Protein AF-A0A6G1AZP6-F1 (afdb_monomer)

Organism: Crocuta crocuta (NCBI:txid9678)

Structure (mmCIF, N/CA/C/O backbone):
data_AF-A0A6G1AZP6-F1
#
_entry.id   AF-A0A6G1AZP6-F1
#
loop_
_atom_site.group_PDB
_atom_site.id
_atom_site.type_symbol
_atom_site.label_atom_id
_atom_site.label_alt_id
_atom_site.label_comp_id
_atom_site.label_asym_id
_atom_site.label_entity_id
_atom_site.label_seq_id
_atom_site.pdbx_PDB_ins_code
_atom_site.Cartn_x
_atom_site.Cartn_y
_atom_site.Cartn_z
_atom_site.occupancy
_atom_site.B_iso_or_equiv
_atom_site.auth_seq_id
_atom_site.auth_comp_id
_atom_site.auth_asym_id
_atom_site.auth_atom_id
_atom_site.pdbx_PDB_model_num
ATOM 1 N N . MET A 1 1 ? 4.164 -22.823 -54.799 1.00 43.78 1 MET A N 1
ATOM 2 C CA . MET A 1 1 ? 5.126 -23.913 -54.539 1.00 43.78 1 MET A CA 1
ATOM 3 C C . MET A 1 1 ? 5.916 -23.558 -53.292 1.00 43.78 1 MET A C 1
ATOM 5 O O . MET A 1 1 ? 6.803 -22.715 -53.350 1.00 43.78 1 MET A O 1
ATOM 9 N N . GLU A 1 2 ? 5.513 -24.132 -52.157 1.00 51.16 2 GLU A N 1
ATOM 10 C CA . GLU A 1 2 ? 6.287 -24.110 -50.915 1.00 51.16 2 GLU A CA 1
ATOM 11 C C . GLU A 1 2 ? 7.700 -24.637 -51.168 1.00 51.16 2 GLU A C 1
ATOM 13 O O . GLU A 1 2 ? 7.869 -25.693 -51.776 1.00 51.16 2 GLU A O 1
ATOM 18 N N . LYS A 1 3 ? 8.709 -23.959 -50.623 1.00 50.75 3 LYS A N 1
ATOM 19 C CA . LYS A 1 3 ? 9.970 -24.615 -50.277 1.00 50.75 3 LYS A CA 1
ATOM 20 C C . LYS A 1 3 ? 10.315 -24.275 -48.833 1.00 50.75 3 LYS A C 1
ATOM 22 O O . LYS A 1 3 ? 11.085 -23.363 -48.549 1.00 50.75 3 LYS A O 1
ATOM 27 N N . ARG A 1 4 ? 9.686 -25.028 -47.925 1.00 48.22 4 ARG A N 1
ATOM 28 C CA . ARG A 1 4 ? 10.116 -25.203 -46.533 1.00 48.22 4 ARG A CA 1
ATOM 29 C C . ARG A 1 4 ? 11.573 -25.670 -46.529 1.00 48.22 4 ARG A C 1
ATOM 31 O O . ARG A 1 4 ? 11.892 -26.683 -47.147 1.00 48.22 4 ARG A O 1
ATOM 38 N N . LYS A 1 5 ? 12.448 -24.947 -45.829 1.00 49.47 5 LYS A N 1
ATOM 39 C CA . LYS A 1 5 ? 13.805 -25.404 -45.496 1.00 49.47 5 LYS A CA 1
ATOM 40 C C . LYS A 1 5 ? 13.809 -25.860 -44.028 1.00 49.47 5 LYS A C 1
ATOM 42 O O . LYS A 1 5 ? 13.215 -25.165 -43.203 1.00 49.47 5 LYS A O 1
ATOM 47 N N . PRO A 1 6 ? 14.381 -27.035 -43.716 1.00 44.38 6 PRO A N 1
ATOM 48 C CA . PRO A 1 6 ? 14.106 -27.742 -42.471 1.00 44.38 6 PRO A CA 1
ATOM 49 C C . PRO A 1 6 ? 14.843 -27.150 -41.268 1.00 44.38 6 PRO A C 1
ATOM 51 O O . PRO A 1 6 ? 15.913 -26.555 -41.389 1.00 44.38 6 PRO A O 1
ATOM 54 N N . ALA A 1 7 ? 14.227 -27.356 -40.104 1.00 45.62 7 ALA A N 1
ATOM 55 C CA . ALA A 1 7 ? 14.740 -27.025 -38.787 1.00 45.62 7 ALA A CA 1
ATOM 56 C C . ALA A 1 7 ? 16.112 -27.674 -38.546 1.00 45.62 7 ALA A C 1
ATOM 58 O O . ALA A 1 7 ? 16.268 -28.888 -38.667 1.00 45.62 7 ALA A O 1
ATOM 59 N N . GLY A 1 8 ? 17.098 -26.848 -38.192 1.00 45.00 8 GLY A N 1
ATOM 60 C CA . GLY A 1 8 ? 18.396 -27.306 -37.716 1.00 45.00 8 GLY A CA 1
ATOM 61 C C . GLY A 1 8 ? 18.239 -28.018 -36.377 1.00 45.00 8 GLY A C 1
ATOM 62 O O . GLY A 1 8 ? 17.844 -27.412 -35.382 1.00 45.00 8 GLY A O 1
ATOM 63 N N . LEU A 1 9 ? 18.528 -29.315 -36.383 1.00 49.44 9 LEU A N 1
ATOM 64 C CA . LEU A 1 9 ? 18.656 -30.164 -35.207 1.00 49.44 9 LEU A CA 1
ATOM 65 C C . LEU A 1 9 ? 19.809 -29.641 -34.339 1.00 49.44 9 LEU A C 1
ATOM 67 O O . LEU A 1 9 ? 20.946 -29.544 -34.796 1.00 49.44 9 LEU A O 1
ATOM 71 N N . LEU A 1 10 ? 19.512 -29.293 -33.089 1.00 52.16 10 LEU A N 1
ATOM 72 C CA . LEU A 1 10 ? 20.525 -29.027 -32.071 1.00 52.16 10 LEU A CA 1
ATOM 73 C C . LEU A 1 10 ? 21.212 -30.357 -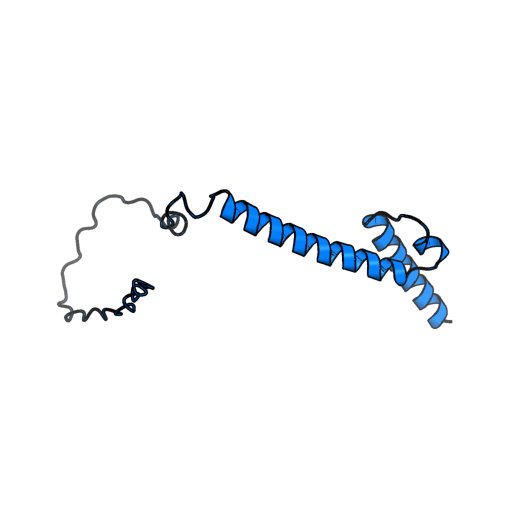31.716 1.00 52.16 10 LEU A C 1
ATOM 75 O O . LEU A 1 10 ? 20.502 -31.309 -31.382 1.00 52.16 10 LEU A O 1
ATOM 79 N N . PRO A 1 11 ? 22.553 -30.458 -31.736 1.00 47.16 11 PRO A N 1
ATOM 80 C CA . PRO A 1 11 ? 23.217 -31.633 -31.204 1.00 47.16 11 PRO A CA 1
ATOM 81 C C . PRO A 1 11 ? 23.065 -31.637 -29.681 1.00 47.16 11 PRO A C 1
ATOM 83 O O . PRO A 1 11 ? 23.456 -30.694 -28.988 1.00 47.16 11 PRO A O 1
ATOM 86 N N . LEU A 1 12 ? 22.460 -32.709 -29.175 1.00 46.56 12 LEU A N 1
ATOM 87 C CA . LEU A 1 12 ? 22.414 -33.044 -27.760 1.00 46.56 12 LEU A CA 1
ATOM 88 C C . LEU A 1 12 ? 23.842 -33.086 -27.204 1.00 46.56 12 LEU A C 1
ATOM 90 O O . LEU A 1 12 ? 24.733 -33.696 -27.790 1.00 46.56 12 LEU A O 1
ATOM 94 N N . ARG A 1 13 ? 24.033 -32.427 -26.057 1.00 48.16 13 ARG A N 1
ATOM 95 C CA . ARG A 1 13 ? 25.236 -32.508 -25.226 1.00 48.16 13 ARG A CA 1
ATOM 96 C C . ARG A 1 13 ? 25.607 -33.972 -24.973 1.00 48.16 13 ARG A C 1
ATOM 98 O O . ARG A 1 13 ? 24.927 -34.646 -24.203 1.00 48.16 13 ARG A O 1
ATOM 105 N N . SER A 1 14 ? 26.710 -34.422 -25.550 1.00 46.34 14 SER A N 1
ATOM 106 C CA . SER A 1 14 ? 27.439 -35.595 -25.084 1.00 46.34 14 SER A CA 1
ATOM 107 C C . SER A 1 14 ? 28.219 -35.217 -23.820 1.00 46.34 14 SER A C 1
ATOM 109 O O . SER A 1 14 ? 29.031 -34.292 -23.813 1.00 46.34 14 SER A O 1
ATOM 111 N N . CYS A 1 15 ? 27.899 -35.883 -22.714 1.00 39.56 15 CYS A N 1
ATOM 112 C CA . CYS A 1 15 ? 28.652 -35.814 -21.470 1.00 39.56 15 CYS A CA 1
ATOM 113 C C . CYS A 1 15 ? 29.867 -36.738 -21.600 1.00 39.56 15 CYS A C 1
ATOM 115 O O . CYS A 1 15 ? 29.727 -37.947 -21.432 1.00 39.56 15 CYS A O 1
ATOM 117 N N . ASP A 1 16 ? 31.042 -36.188 -21.897 1.00 42.97 16 ASP A N 1
ATOM 118 C CA . ASP A 1 16 ? 32.286 -36.958 -21.865 1.00 42.97 16 ASP A CA 1
ATOM 119 C C . ASP A 1 16 ? 32.679 -37.225 -20.403 1.00 42.97 16 ASP A C 1
ATOM 121 O O . ASP A 1 16 ? 33.224 -36.360 -19.709 1.00 42.97 16 ASP A O 1
ATOM 125 N N . LEU A 1 17 ? 32.366 -38.428 -19.915 1.00 39.97 17 LEU A N 1
ATOM 126 C CA . LEU A 1 17 ? 32.951 -38.981 -18.696 1.00 39.97 17 LEU A CA 1
ATOM 127 C C . LEU A 1 17 ? 34.452 -39.17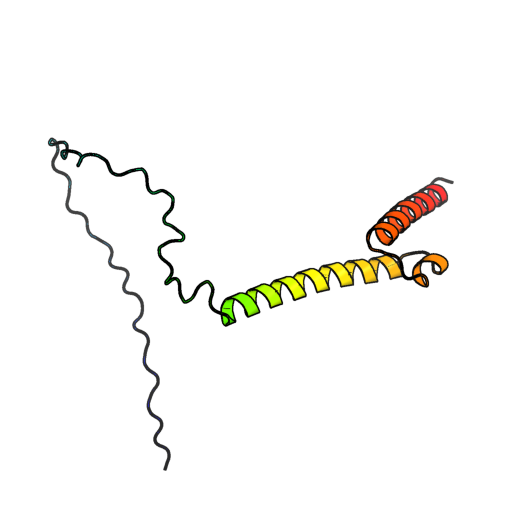9 -18.953 1.00 39.97 17 LEU A C 1
ATOM 129 O O . LEU A 1 17 ? 34.858 -40.128 -19.625 1.00 39.97 17 LEU A O 1
ATOM 133 N N . ARG A 1 18 ? 35.286 -38.274 -18.429 1.00 39.25 18 ARG A N 1
ATOM 134 C CA . ARG A 1 18 ? 36.732 -38.506 -18.339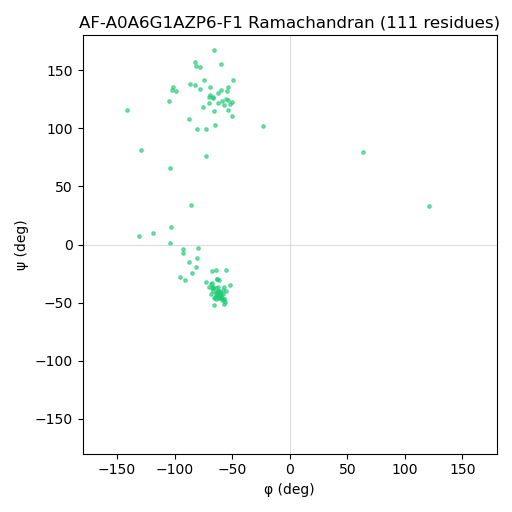 1.00 39.25 18 ARG A CA 1
ATOM 135 C C . ARG A 1 18 ? 36.972 -39.784 -17.547 1.00 39.25 18 ARG A C 1
ATOM 137 O O . ARG A 1 18 ? 36.577 -39.886 -16.391 1.00 39.25 18 ARG A O 1
ATOM 144 N N . THR A 1 19 ? 37.618 -40.741 -18.196 1.00 40.25 19 THR A N 1
ATOM 145 C CA . THR A 1 19 ? 38.233 -41.891 -17.540 1.00 40.25 19 THR A CA 1
ATOM 146 C C . THR A 1 19 ? 39.644 -41.452 -17.145 1.00 40.25 19 THR A C 1
ATOM 148 O O . THR A 1 19 ? 40.476 -41.226 -18.020 1.00 40.25 19 THR A O 1
ATOM 151 N N . GLU A 1 20 ? 39.884 -41.244 -15.851 1.00 40.88 20 GLU A N 1
ATOM 152 C CA . GLU A 1 20 ? 41.217 -40.965 -15.294 1.00 40.88 20 GLU A CA 1
ATOM 153 C C . GLU A 1 20 ? 42.016 -42.284 -15.188 1.00 40.88 20 GLU A C 1
ATOM 155 O O . GLU A 1 20 ? 41.457 -43.281 -14.719 1.00 40.88 20 GLU A O 1
ATOM 160 N N . PRO A 1 21 ? 43.291 -42.345 -15.619 1.00 47.47 21 PRO A N 1
ATOM 161 C CA . PRO A 1 21 ? 44.147 -43.508 -15.395 1.00 47.47 21 PRO A CA 1
ATOM 162 C C . PRO A 1 21 ? 44.750 -43.495 -13.973 1.00 47.47 21 PRO A C 1
ATOM 164 O O . PRO A 1 21 ? 44.900 -42.425 -13.385 1.00 47.47 21 PRO A O 1
ATOM 167 N N . PRO A 1 22 ? 45.099 -44.667 -13.411 1.00 44.50 22 PRO A N 1
ATOM 168 C CA . PRO A 1 22 ? 45.410 -44.820 -11.992 1.00 44.50 22 PRO A CA 1
ATOM 169 C C . PRO A 1 22 ? 46.786 -44.255 -11.607 1.00 44.50 22 PRO A C 1
ATOM 171 O O . PRO A 1 22 ? 47.771 -44.398 -12.334 1.00 44.50 22 PRO A O 1
ATOM 174 N N . ASP A 1 23 ? 46.817 -43.647 -10.422 1.00 43.69 23 ASP A N 1
ATOM 175 C CA . ASP A 1 23 ? 47.934 -42.942 -9.796 1.00 43.69 23 ASP A CA 1
ATOM 176 C C . ASP A 1 23 ? 49.185 -43.815 -9.559 1.00 43.69 23 ASP A C 1
ATOM 178 O O . ASP A 1 23 ? 49.112 -44.894 -8.969 1.00 43.69 23 ASP A O 1
ATOM 182 N N . LEU A 1 24 ? 50.365 -43.299 -9.934 1.00 55.72 24 LEU A N 1
ATOM 183 C CA . LEU A 1 24 ? 51.668 -43.760 -9.432 1.00 55.72 24 LEU A CA 1
ATOM 184 C C . LEU A 1 24 ? 52.182 -42.782 -8.357 1.00 55.72 24 LEU A C 1
ATOM 186 O O . LEU A 1 24 ? 52.118 -41.568 -8.565 1.00 55.72 24 LEU A O 1
ATOM 190 N N . PRO A 1 25 ? 52.720 -43.264 -7.218 1.00 45.59 25 PRO A N 1
ATOM 191 C CA . PRO A 1 25 ? 53.095 -42.404 -6.105 1.00 45.59 25 PRO A CA 1
ATOM 192 C C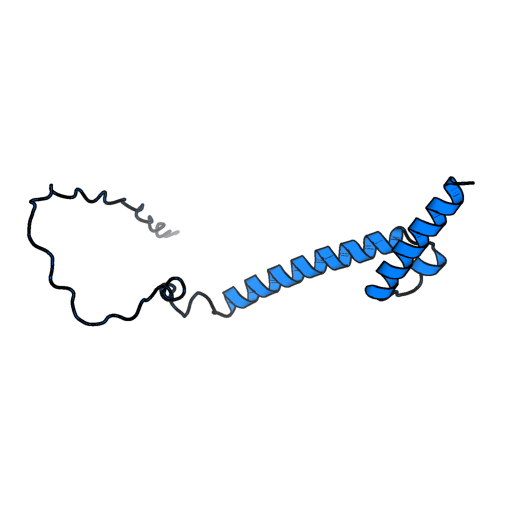 . PRO A 1 25 ? 54.522 -41.860 -6.264 1.00 45.59 25 PRO A C 1
ATOM 194 O O . PRO A 1 25 ? 55.450 -42.608 -6.567 1.00 45.59 25 PRO A O 1
ATOM 197 N N . GLY A 1 26 ? 54.722 -40.576 -5.947 1.00 55.97 26 GLY A N 1
ATOM 198 C CA . GLY A 1 26 ? 56.025 -40.113 -5.449 1.00 55.97 26 GLY A CA 1
ATOM 199 C C . GLY A 1 26 ? 56.772 -39.029 -6.227 1.00 55.97 26 GLY A C 1
ATOM 200 O O . GLY A 1 26 ? 58.000 -39.021 -6.201 1.00 55.97 26 GLY A O 1
ATOM 201 N N . THR A 1 27 ? 56.109 -38.065 -6.872 1.00 53.00 27 THR A N 1
ATOM 202 C CA . THR A 1 27 ? 56.811 -36.835 -7.296 1.00 53.00 27 THR A CA 1
ATOM 203 C C . THR A 1 27 ? 55.914 -35.610 -7.116 1.00 53.00 27 THR A C 1
ATOM 205 O O . THR A 1 27 ? 54.871 -35.536 -7.763 1.00 53.00 27 THR A O 1
ATOM 208 N N . PRO A 1 28 ? 56.255 -34.642 -6.242 1.00 52.50 28 PRO A N 1
ATOM 209 C CA . PRO A 1 28 ? 55.470 -33.419 -6.133 1.00 52.50 28 PRO A CA 1
ATOM 210 C C . PRO A 1 28 ? 55.672 -32.580 -7.405 1.00 52.50 28 PRO A C 1
ATOM 212 O O . PRO A 1 28 ? 56.821 -32.300 -7.770 1.00 52.50 28 PRO A O 1
ATOM 215 N N . PRO A 1 29 ? 54.601 -32.154 -8.101 1.00 46.31 29 PRO A N 1
ATOM 216 C CA . PRO A 1 29 ? 54.749 -31.252 -9.228 1.00 46.31 29 PRO A CA 1
ATOM 217 C C . PRO A 1 29 ? 55.246 -29.904 -8.702 1.00 46.31 29 PRO A C 1
ATOM 219 O O . PRO A 1 29 ? 54.679 -29.324 -7.774 1.00 46.31 29 PRO A O 1
ATOM 222 N N . ARG A 1 30 ? 56.342 -29.413 -9.286 1.00 49.53 30 ARG A N 1
ATOM 223 C CA . ARG A 1 30 ? 56.860 -28.066 -9.033 1.00 49.53 30 ARG A CA 1
ATOM 224 C C . ARG A 1 30 ? 55.739 -27.057 -9.283 1.00 49.53 30 ARG A C 1
ATOM 226 O O . ARG A 1 30 ? 55.275 -26.926 -10.413 1.00 49.53 30 ARG A O 1
ATOM 233 N N . LEU A 1 31 ? 55.318 -26.354 -8.233 1.00 53.25 31 LEU A N 1
ATOM 234 C CA . LEU A 1 31 ? 54.385 -25.236 -8.336 1.00 53.25 31 LEU A CA 1
ATOM 235 C C . LEU A 1 31 ? 54.992 -24.173 -9.268 1.00 53.25 31 LEU A C 1
ATOM 237 O O . LEU A 1 31 ? 56.098 -23.700 -8.982 1.00 53.25 31 LEU A O 1
ATOM 241 N N . PRO A 1 32 ? 54.313 -23.772 -10.359 1.00 44.38 32 PRO A N 1
ATOM 242 C CA . PRO A 1 32 ? 54.673 -22.546 -11.038 1.00 44.38 32 PRO A CA 1
ATOM 243 C C . PRO A 1 32 ? 54.466 -21.392 -10.058 1.00 44.38 32 PRO A C 1
ATOM 245 O O . PRO A 1 32 ? 53.439 -21.284 -9.386 1.00 44.38 32 PRO A O 1
ATOM 248 N N . SER A 1 33 ? 55.492 -20.561 -9.950 1.00 53.50 33 SER A N 1
ATOM 249 C CA . SER A 1 33 ? 55.505 -19.334 -9.173 1.00 53.50 33 SER A CA 1
ATOM 250 C C . SER A 1 33 ? 54.287 -18.461 -9.488 1.00 53.50 33 SER A C 1
ATOM 252 O O . SER A 1 33 ? 54.121 -18.038 -10.626 1.00 53.50 33 SER A O 1
ATOM 254 N N . GLY A 1 34 ? 53.509 -18.149 -8.451 1.00 53.16 34 GLY A N 1
ATOM 255 C CA . GLY A 1 34 ? 52.673 -16.952 -8.368 1.00 53.16 34 GLY A CA 1
ATOM 256 C C . GLY A 1 34 ? 51.544 -16.827 -9.389 1.00 53.16 34 GLY A C 1
ATOM 257 O O . GLY A 1 34 ? 51.629 -16.001 -10.286 1.00 53.16 34 GLY A O 1
ATOM 258 N N . GLU A 1 35 ? 50.426 -17.514 -9.158 1.00 42.50 35 GLU A N 1
ATOM 259 C CA . GLU A 1 35 ? 49.126 -17.040 -9.643 1.00 42.50 35 GLU A CA 1
ATOM 260 C C . GLU A 1 35 ? 48.341 -16.477 -8.449 1.00 42.50 35 GLU A C 1
ATOM 262 O O . GLU A 1 35 ? 48.158 -17.184 -7.451 1.00 42.50 35 GLU A O 1
ATOM 267 N N . PRO A 1 36 ? 47.884 -15.212 -8.489 1.00 46.88 36 PRO A N 1
ATOM 268 C CA . PRO A 1 36 ? 47.028 -14.689 -7.443 1.00 46.88 36 PRO A CA 1
ATOM 269 C C . PRO A 1 36 ? 45.693 -15.429 -7.512 1.00 46.88 36 PRO A C 1
ATOM 271 O O . PRO A 1 36 ? 45.050 -15.479 -8.557 1.00 46.88 36 PRO A O 1
ATOM 274 N N . PHE A 1 37 ? 45.297 -16.004 -6.382 1.00 45.53 37 PHE A N 1
ATOM 275 C CA . PHE A 1 37 ? 43.971 -16.523 -6.059 1.00 45.53 37 PHE A CA 1
ATOM 276 C C . PHE A 1 37 ? 42.842 -15.879 -6.899 1.00 45.53 37 PHE A C 1
ATOM 278 O O . PHE A 1 37 ? 42.432 -14.743 -6.651 1.00 45.53 37 PHE A O 1
ATOM 285 N N . ARG A 1 38 ? 42.343 -16.588 -7.923 1.00 54.06 38 ARG A N 1
ATOM 286 C CA . ARG A 1 38 ? 41.229 -16.139 -8.782 1.00 54.06 38 ARG A CA 1
ATOM 287 C C . ARG A 1 38 ? 39.927 -16.863 -8.439 1.00 54.06 38 ARG A C 1
ATOM 289 O O . ARG A 1 38 ? 39.318 -17.481 -9.306 1.00 54.06 38 ARG A O 1
ATOM 296 N N . ASP A 1 39 ? 39.403 -16.631 -7.241 1.00 46.81 39 ASP A N 1
ATOM 297 C CA . ASP A 1 39 ? 37.990 -16.910 -6.918 1.00 46.81 39 ASP A CA 1
ATOM 298 C C . ASP A 1 39 ? 37.059 -15.739 -7.303 1.00 46.81 39 ASP A C 1
ATOM 300 O O . ASP A 1 39 ? 36.044 -15.459 -6.671 1.00 46.81 39 ASP A O 1
ATOM 304 N N . ALA A 1 40 ? 37.387 -15.035 -8.392 1.00 52.66 40 ALA A N 1
ATOM 305 C CA . ALA A 1 40 ? 36.646 -13.871 -8.894 1.00 52.66 40 ALA A CA 1
ATOM 306 C C . ALA A 1 40 ? 36.066 -14.071 -10.311 1.00 52.66 40 ALA A C 1
ATOM 308 O O . ALA A 1 40 ? 35.617 -13.115 -10.950 1.00 52.66 40 ALA A O 1
ATOM 309 N N . ALA A 1 41 ? 36.105 -15.293 -10.856 1.00 51.31 41 ALA A N 1
ATOM 310 C CA . ALA A 1 41 ? 35.887 -15.531 -12.288 1.00 51.31 41 ALA A CA 1
ATOM 311 C C . ALA A 1 41 ? 34.516 -16.111 -12.679 1.00 51.31 41 ALA A C 1
ATOM 313 O O . ALA A 1 41 ? 34.265 -16.285 -13.872 1.00 51.31 41 ALA A O 1
ATOM 314 N N . CYS A 1 42 ? 33.584 -16.350 -11.747 1.00 50.41 42 CYS A N 1
ATOM 315 C CA . CYS A 1 42 ? 32.246 -16.840 -12.125 1.00 50.41 42 CYS A CA 1
ATOM 316 C C . CYS A 1 42 ? 31.480 -15.825 -13.007 1.00 50.41 42 CYS A C 1
ATOM 318 O O . CYS A 1 42 ? 30.744 -16.205 -13.914 1.00 50.41 42 CYS A O 1
ATOM 320 N N . TRP A 1 43 ? 31.750 -14.525 -12.842 1.00 49.88 43 TRP A N 1
ATOM 321 C CA . TRP A 1 43 ? 31.191 -13.463 -13.690 1.00 49.88 43 TRP A CA 1
ATOM 322 C C . TRP A 1 43 ? 31.918 -13.273 -15.032 1.00 49.88 43 TRP A C 1
ATOM 324 O O . TRP A 1 43 ? 31.416 -12.565 -15.900 1.00 49.88 43 TRP A O 1
ATOM 334 N N . GLN A 1 44 ? 33.095 -13.880 -15.221 1.00 51.03 44 GLN A N 1
ATOM 335 C CA . GLN A 1 44 ? 33.971 -13.615 -16.373 1.00 51.03 44 GLN A CA 1
ATOM 336 C C . GLN A 1 44 ? 33.741 -14.578 -17.550 1.00 51.03 44 GLN A C 1
ATOM 338 O O . GLN A 1 44 ? 34.290 -14.357 -18.626 1.00 51.03 44 GLN A O 1
ATOM 343 N N . ARG A 1 45 ? 32.912 -15.620 -17.376 1.00 51.72 45 ARG A N 1
ATOM 344 C CA . ARG A 1 45 ? 32.646 -16.649 -18.402 1.00 51.72 45 ARG A CA 1
ATOM 345 C C . ARG A 1 45 ? 31.296 -16.504 -19.115 1.00 51.72 45 ARG A C 1
ATOM 347 O O . ARG A 1 45 ? 30.846 -17.434 -19.777 1.00 51.72 45 ARG A O 1
ATOM 354 N N . ALA A 1 46 ? 30.652 -15.346 -18.992 1.00 52.78 46 ALA A N 1
ATOM 355 C CA . ALA A 1 46 ? 29.558 -14.948 -19.869 1.00 52.78 46 ALA A CA 1
ATOM 356 C C . ALA A 1 46 ? 30.117 -13.998 -20.944 1.00 52.78 46 ALA A C 1
ATOM 358 O O . ALA A 1 46 ? 30.832 -13.059 -20.581 1.00 52.78 46 ALA A O 1
ATOM 359 N N . PRO A 1 47 ? 29.807 -14.190 -22.241 1.00 53.78 47 PRO A N 1
ATOM 360 C CA . PRO A 1 47 ? 30.099 -13.183 -23.256 1.00 53.78 47 PRO A CA 1
ATOM 361 C C . PRO A 1 47 ? 29.520 -11.843 -22.789 1.00 53.78 47 PRO A C 1
ATOM 363 O O . PRO A 1 47 ? 28.318 -11.751 -22.511 1.00 53.78 47 PRO A O 1
ATOM 366 N N . ARG A 1 48 ? 30.382 -10.825 -22.646 1.00 54.56 48 ARG A N 1
ATOM 367 C CA . ARG A 1 48 ? 30.036 -9.512 -22.064 1.00 54.56 48 ARG A CA 1
ATOM 368 C C . ARG A 1 48 ? 28.848 -8.848 -22.777 1.00 54.56 48 ARG A C 1
ATOM 370 O O . ARG A 1 48 ? 28.130 -8.065 -22.162 1.00 54.56 48 ARG A O 1
ATOM 377 N N . ASP A 1 49 ? 28.580 -9.253 -24.014 1.00 52.62 49 ASP A N 1
ATOM 378 C CA . ASP A 1 49 ? 27.543 -8.690 -24.878 1.00 52.62 49 ASP A CA 1
ATOM 379 C C . ASP A 1 49 ? 26.127 -9.227 -24.596 1.00 52.62 49 ASP A C 1
ATOM 381 O O . ASP A 1 49 ? 25.135 -8.580 -24.931 1.00 52.62 49 ASP A O 1
ATOM 385 N N . CYS A 1 50 ? 25.988 -10.380 -23.928 1.00 55.16 50 CYS A N 1
ATOM 386 C CA . CYS A 1 50 ? 24.677 -11.009 -23.692 1.00 55.16 50 CYS A CA 1
ATOM 387 C C . CYS A 1 50 ? 24.058 -10.666 -22.325 1.00 55.16 50 CYS A C 1
ATOM 389 O O . CYS A 1 50 ? 22.834 -10.646 -22.186 1.00 55.16 50 CYS A O 1
ATOM 391 N N . ALA A 1 51 ? 24.880 -10.378 -21.310 1.00 61.03 51 ALA A N 1
ATOM 392 C CA . ALA A 1 51 ? 24.417 -10.171 -19.932 1.00 61.03 51 ALA A CA 1
ATOM 393 C C . ALA A 1 51 ? 23.997 -8.724 -19.615 1.00 61.03 51 ALA A C 1
ATOM 395 O O . ALA A 1 51 ? 23.328 -8.493 -18.613 1.00 61.03 51 ALA A O 1
ATOM 396 N N . PHE A 1 52 ? 24.356 -7.753 -20.457 1.00 66.50 52 PHE A N 1
ATOM 397 C CA . PHE A 1 52 ? 24.044 -6.330 -20.248 1.00 66.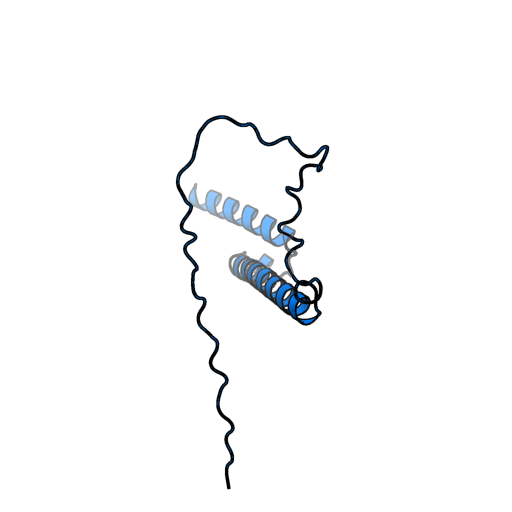50 52 PHE A CA 1
ATOM 398 C C . PHE A 1 52 ? 23.434 -5.655 -21.479 1.00 66.50 52 PHE A C 1
ATOM 400 O O . PHE A 1 52 ? 23.209 -4.446 -21.476 1.00 66.50 52 PHE A O 1
ATOM 407 N N . GLY A 1 53 ? 23.114 -6.432 -22.518 1.00 79.44 53 GLY A N 1
ATOM 408 C CA . GLY A 1 53 ? 22.453 -5.911 -23.706 1.00 79.44 53 GLY A CA 1
ATOM 409 C C . GLY A 1 53 ? 21.092 -5.269 -23.380 1.00 79.44 53 GLY A C 1
ATOM 410 O O . GLY A 1 53 ? 20.433 -5.657 -22.403 1.00 79.44 53 GLY A O 1
ATOM 411 N N . PRO A 1 54 ? 20.603 -4.330 -24.213 1.00 85.00 54 PRO A N 1
ATOM 412 C CA . PRO A 1 54 ? 19.349 -3.610 -23.971 1.00 85.00 54 PRO A CA 1
ATOM 413 C C . PRO A 1 54 ? 18.150 -4.530 -23.694 1.00 85.00 54 PRO A C 1
ATOM 415 O O . PRO A 1 54 ? 17.304 -4.221 -22.856 1.00 85.00 54 PRO A O 1
ATOM 418 N N . ALA A 1 55 ? 18.087 -5.699 -24.340 1.00 87.75 55 ALA A N 1
ATOM 419 C CA . ALA A 1 55 ? 17.030 -6.688 -24.124 1.00 87.75 55 ALA A CA 1
ATOM 420 C C . ALA A 1 55 ? 17.057 -7.312 -22.714 1.00 87.75 55 ALA A C 1
ATOM 422 O O . ALA A 1 55 ? 16.002 -7.489 -22.095 1.00 87.75 55 ALA A O 1
ATOM 423 N N . PHE A 1 56 ? 18.246 -7.603 -22.174 1.00 88.69 56 PHE A N 1
ATOM 424 C CA . PHE A 1 56 ? 18.399 -8.116 -20.812 1.00 88.69 56 PHE A CA 1
ATOM 425 C C . PHE A 1 56 ? 17.978 -7.065 -19.779 1.00 88.69 56 PHE A C 1
ATOM 427 O O . PHE A 1 56 ? 17.195 -7.368 -18.872 1.00 88.69 56 PHE A O 1
ATOM 434 N N . LEU A 1 57 ? 18.437 -5.820 -19.950 1.00 89.75 57 LEU A N 1
ATOM 435 C CA . LEU A 1 57 ? 18.074 -4.700 -19.078 1.00 89.75 57 LEU A CA 1
ATOM 436 C C . LEU A 1 57 ? 16.563 -4.445 -19.094 1.00 89.75 57 LEU A C 1
ATOM 438 O O . LEU A 1 57 ? 15.955 -4.307 -18.033 1.00 89.75 57 LEU A O 1
ATOM 442 N N . ARG A 1 58 ? 15.927 -4.476 -20.274 1.00 91.44 58 ARG A N 1
ATOM 443 C CA . ARG A 1 58 ? 14.464 -4.377 -20.398 1.00 91.44 58 ARG A CA 1
ATOM 444 C C . ARG A 1 58 ? 13.748 -5.488 -19.636 1.00 91.44 58 ARG A C 1
ATOM 446 O O . ARG A 1 58 ? 12.842 -5.190 -18.863 1.00 91.44 58 ARG A O 1
ATOM 453 N N . ARG A 1 59 ? 14.173 -6.748 -19.794 1.00 93.81 59 ARG A N 1
ATOM 454 C CA . ARG A 1 59 ? 13.583 -7.885 -19.065 1.00 93.81 59 ARG A CA 1
ATOM 455 C C . ARG A 1 59 ? 13.759 -7.729 -17.550 1.00 93.81 59 ARG A C 1
ATOM 457 O O . ARG A 1 59 ? 12.832 -8.020 -16.802 1.00 93.81 59 ARG A O 1
ATOM 464 N N . ARG A 1 60 ? 14.920 -7.256 -17.083 1.00 95.12 60 ARG A N 1
ATOM 465 C CA . ARG A 1 60 ? 15.166 -6.975 -15.657 1.00 95.12 60 ARG A CA 1
ATOM 466 C C . ARG A 1 60 ? 14.262 -5.862 -15.126 1.00 95.12 60 ARG A C 1
ATOM 468 O O . ARG A 1 60 ? 13.661 -6.044 -14.071 1.00 95.12 60 ARG A O 1
ATOM 475 N N . ASN A 1 61 ? 14.139 -4.756 -15.854 1.00 97.12 61 ASN A N 1
ATOM 476 C CA . ASN A 1 61 ? 13.287 -3.633 -15.464 1.00 97.12 61 ASN A CA 1
ATOM 477 C C . ASN A 1 61 ? 11.811 -4.024 -15.435 1.00 97.12 61 ASN A C 1
ATOM 479 O O . ASN A 1 61 ? 11.091 -3.597 -14.540 1.00 97.12 61 ASN A O 1
ATOM 483 N N . GLU A 1 62 ? 11.366 -4.857 -16.374 1.00 98.00 62 GLU A N 1
ATOM 484 C CA . GLU A 1 62 ? 9.992 -5.357 -16.381 1.00 98.00 62 GLU A CA 1
ATOM 485 C C . GLU A 1 62 ? 9.693 -6.206 -15.139 1.00 98.00 62 GLU A C 1
ATOM 487 O O . GLU A 1 62 ? 8.673 -5.998 -14.485 1.00 98.00 62 GLU A O 1
ATOM 492 N N . ARG A 1 63 ? 10.623 -7.080 -14.729 1.00 98.25 63 ARG A N 1
ATOM 493 C CA . ARG A 1 63 ? 10.487 -7.825 -13.465 1.00 98.25 63 ARG A CA 1
ATOM 494 C C . ARG A 1 63 ? 10.389 -6.894 -12.258 1.00 98.25 63 ARG A C 1
ATOM 496 O O . ARG A 1 63 ? 9.552 -7.112 -11.388 1.00 98.25 63 ARG A O 1
ATOM 503 N N . GLU A 1 64 ? 11.208 -5.843 -12.206 1.00 98.12 64 GLU A N 1
ATOM 504 C CA . GLU A 1 64 ? 11.153 -4.882 -11.098 1.00 98.12 64 GLU A CA 1
ATOM 505 C C . GLU A 1 64 ? 9.843 -4.082 -11.099 1.00 98.12 64 GLU A C 1
ATOM 507 O O . GLU A 1 64 ? 9.249 -3.869 -10.042 1.00 98.12 64 GLU A O 1
ATOM 512 N N . ARG A 1 65 ? 9.320 -3.714 -12.276 1.00 98.69 65 ARG A N 1
ATOM 513 C CA . ARG A 1 65 ? 7.991 -3.096 -12.397 1.00 98.69 65 ARG A CA 1
ATOM 514 C C . ARG A 1 65 ? 6.901 -4.014 -11.856 1.00 98.69 65 ARG A C 1
ATOM 516 O O . ARG A 1 65 ? 6.054 -3.541 -11.103 1.00 98.69 65 ARG A O 1
ATOM 523 N N . GLN A 1 66 ? 6.930 -5.301 -12.197 1.00 98.69 66 GLN A N 1
ATOM 524 C CA . GLN A 1 66 ? 5.977 -6.291 -11.682 1.00 98.69 66 GLN A CA 1
ATOM 525 C C . GLN A 1 66 ? 6.080 -6.435 -10.161 1.00 98.69 66 GLN A C 1
ATOM 527 O O . GLN A 1 66 ? 5.066 -6.356 -9.472 1.00 98.69 66 GLN A O 1
ATOM 532 N N . ARG A 1 67 ? 7.297 -6.522 -9.615 1.00 98.56 67 ARG A N 1
ATOM 533 C CA . ARG A 1 67 ? 7.520 -6.568 -8.163 1.00 98.56 67 ARG A CA 1
ATOM 534 C C . ARG A 1 67 ? 6.920 -5.348 -7.456 1.00 98.56 67 ARG A C 1
ATOM 536 O O . ARG A 1 67 ? 6.220 -5.492 -6.454 1.00 98.56 67 ARG A O 1
ATOM 543 N N . VAL A 1 68 ? 7.159 -4.146 -7.986 1.00 98.50 68 VAL A N 1
ATOM 544 C CA . VAL A 1 68 ? 6.607 -2.901 -7.424 1.00 98.50 68 VAL A CA 1
ATOM 545 C C . VAL A 1 68 ? 5.085 -2.836 -7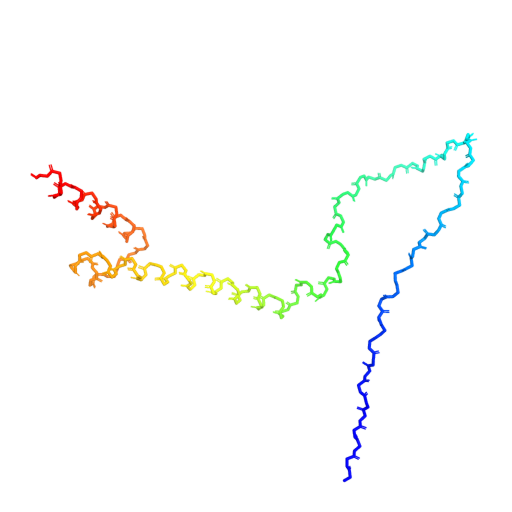.574 1.00 98.50 68 VAL A C 1
ATOM 547 O O . VAL A 1 68 ? 4.420 -2.367 -6.649 1.00 98.50 68 VAL A O 1
ATOM 550 N N . ARG A 1 69 ? 4.517 -3.327 -8.686 1.00 98.50 69 ARG A N 1
ATOM 551 C CA . ARG A 1 69 ? 3.058 -3.440 -8.865 1.00 98.50 69 ARG A CA 1
ATOM 552 C C . ARG A 1 69 ? 2.435 -4.291 -7.760 1.00 98.50 69 ARG A C 1
ATOM 554 O O . ARG A 1 69 ? 1.563 -3.779 -7.067 1.00 98.50 69 ARG A O 1
ATOM 561 N N . CYS A 1 70 ? 2.961 -5.490 -7.500 1.00 98.38 70 CYS A N 1
ATOM 562 C CA . CYS A 1 70 ? 2.455 -6.361 -6.432 1.00 98.38 70 CYS A CA 1
ATOM 563 C C . CYS A 1 70 ? 2.497 -5.688 -5.048 1.00 98.38 70 CYS A C 1
ATOM 565 O O . CYS A 1 70 ? 1.560 -5.814 -4.261 1.00 98.38 70 CYS A O 1
ATOM 567 N N . VAL A 1 71 ? 3.557 -4.927 -4.746 1.00 98.38 71 VAL A N 1
ATOM 568 C CA . VAL A 1 71 ? 3.640 -4.157 -3.491 1.00 98.38 71 VAL A CA 1
ATOM 569 C C . VAL A 1 71 ? 2.571 -3.063 -3.441 1.00 98.38 71 VAL A C 1
ATOM 571 O O . VAL A 1 71 ? 1.910 -2.889 -2.419 1.00 98.38 71 VAL A O 1
ATOM 574 N N . ASN A 1 72 ? 2.392 -2.312 -4.528 1.00 98.19 72 ASN A N 1
ATOM 575 C CA . ASN A 1 72 ? 1.414 -1.226 -4.579 1.00 98.19 72 ASN A CA 1
ATOM 576 C C . ASN A 1 72 ? -0.031 -1.747 -4.502 1.00 98.19 72 ASN A C 1
ATOM 578 O O . ASN A 1 72 ? -0.851 -1.126 -3.830 1.00 98.19 72 ASN A O 1
ATOM 582 N N . GLU A 1 73 ? -0.323 -2.897 -5.110 1.00 98.31 73 GLU A N 1
ATOM 583 C CA . GLU A 1 73 ? -1.593 -3.615 -4.942 1.00 98.31 73 GLU A CA 1
ATOM 584 C C . GLU A 1 73 ? -1.817 -4.022 -3.482 1.00 98.31 73 GLU A C 1
ATOM 586 O O . GLU A 1 73 ? -2.913 -3.850 -2.956 1.00 98.31 73 GLU A O 1
ATOM 591 N N . GLY A 1 74 ? -0.773 -4.487 -2.787 1.00 98.06 74 GLY A N 1
ATOM 592 C CA . GLY A 1 74 ? -0.835 -4.745 -1.345 1.00 98.06 74 GLY A CA 1
ATOM 593 C C . GLY A 1 74 ? -1.218 -3.503 -0.535 1.00 98.06 74 GLY A C 1
ATOM 594 O O . GLY A 1 74 ? -2.069 -3.580 0.346 1.00 98.06 74 GLY A O 1
ATOM 595 N N . TYR A 1 75 ? -0.654 -2.339 -0.872 1.00 97.69 75 TYR A N 1
ATOM 596 C CA . TYR A 1 75 ? -1.043 -1.070 -0.250 1.00 97.69 75 TYR A CA 1
ATOM 597 C C . TYR A 1 75 ? -2.471 -0.636 -0.597 1.00 97.69 75 TYR A C 1
ATOM 599 O O . TYR A 1 75 ? -3.099 0.019 0.229 1.00 97.69 75 TYR A O 1
ATOM 607 N N . ALA A 1 76 ? -2.969 -0.935 -1.799 1.00 95.81 76 ALA A N 1
ATOM 608 C CA . ALA A 1 76 ? -4.355 -0.653 -2.171 1.00 95.81 76 ALA A CA 1
ATOM 609 C C . ALA A 1 76 ? -5.316 -1.496 -1.323 1.00 95.81 76 ALA A C 1
ATOM 611 O O . ALA A 1 76 ? -6.117 -0.924 -0.594 1.00 95.81 76 ALA A O 1
ATOM 612 N N . ARG A 1 77 ? -5.108 -2.820 -1.279 1.00 96.94 77 ARG A N 1
ATOM 613 C CA . ARG A 1 77 ? -5.890 -3.732 -0.427 1.00 96.94 77 ARG A CA 1
ATOM 614 C C . ARG A 1 77 ? -5.865 -3.324 1.044 1.00 96.94 77 ARG A C 1
ATOM 616 O O . ARG A 1 77 ? -6.881 -3.373 1.721 1.00 96.94 77 ARG A O 1
ATOM 623 N N . LEU A 1 78 ? -4.711 -2.883 1.549 1.00 97.19 78 LEU A N 1
ATOM 624 C CA . LEU A 1 78 ? -4.614 -2.398 2.925 1.00 97.19 78 LEU A CA 1
ATOM 625 C C . LEU A 1 78 ? -5.496 -1.165 3.173 1.00 97.19 78 LEU A C 1
ATOM 627 O O . LEU A 1 78 ? -6.059 -1.048 4.255 1.00 97.19 78 LEU A O 1
ATOM 631 N N . ARG A 1 79 ? -5.622 -0.253 2.199 1.00 96.50 79 ARG A N 1
ATOM 632 C CA . ARG A 1 79 ? -6.484 0.935 2.326 1.00 96.50 79 ARG A CA 1
ATOM 633 C C . ARG A 1 79 ? -7.964 0.579 2.353 1.00 96.50 79 ARG A C 1
ATOM 635 O O . ARG A 1 79 ? -8.691 1.225 3.095 1.00 96.50 79 ARG A O 1
ATOM 642 N N . ASP A 1 80 ? -8.372 -0.456 1.626 1.00 95.06 80 ASP A N 1
ATOM 643 C CA . ASP A 1 80 ? -9.762 -0.931 1.612 1.00 95.06 80 ASP A CA 1
ATOM 644 C C . ASP A 1 80 ? -10.216 -1.452 2.989 1.00 95.06 80 ASP A C 1
ATOM 646 O O . ASP A 1 80 ? -11.406 -1.474 3.289 1.00 95.06 80 ASP A O 1
ATOM 650 N N . HIS A 1 81 ? -9.267 -1.84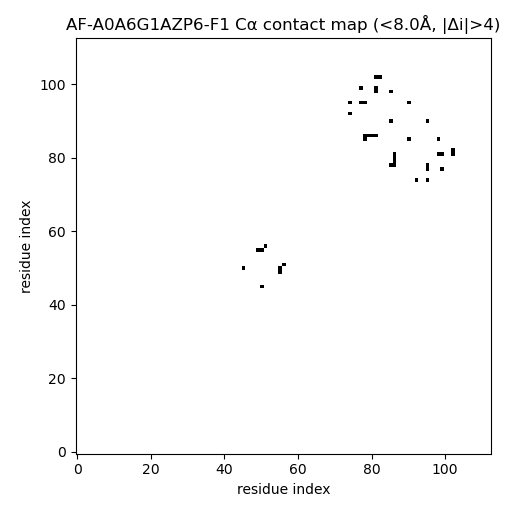0 3.849 1.00 95.88 81 HIS A N 1
ATOM 651 C CA . HIS A 1 81 ? -9.524 -2.274 5.225 1.00 95.88 81 HIS A CA 1
ATOM 652 C C . HIS A 1 81 ? -9.426 -1.153 6.268 1.00 95.88 81 HIS A C 1
ATOM 654 O O . HIS A 1 81 ? -9.647 -1.407 7.453 1.00 95.88 81 HIS A O 1
ATOM 660 N N . LEU A 1 82 ? -9.056 0.068 5.874 1.00 96.25 82 LEU A N 1
ATOM 661 C CA . LEU A 1 82 ? -9.031 1.205 6.791 1.00 96.25 82 LEU A CA 1
ATOM 662 C C . LEU A 1 82 ? -10.436 1.814 6.941 1.00 96.25 82 LEU A C 1
ATOM 664 O O . LEU A 1 82 ? -11.258 1.686 6.033 1.00 96.25 82 LEU A O 1
ATOM 668 N N . PRO A 1 83 ? -10.706 2.526 8.053 1.00 95.38 83 PRO A N 1
ATOM 669 C CA . PRO A 1 83 ? -11.915 3.330 8.209 1.00 95.38 83 PRO A CA 1
ATOM 670 C C . PRO A 1 83 ? -12.152 4.236 7.000 1.00 95.38 83 PRO A C 1
ATOM 672 O O . PRO A 1 83 ? -11.201 4.790 6.436 1.00 95.38 83 PRO A O 1
ATOM 675 N N . ARG A 1 84 ? -13.417 4.391 6.601 1.00 88.81 84 ARG A N 1
ATOM 676 C CA . ARG A 1 84 ? -13.806 5.044 5.342 1.00 88.81 84 ARG A CA 1
ATOM 677 C C . ARG A 1 84 ? -13.275 6.475 5.239 1.00 88.81 84 ARG A C 1
ATOM 679 O O . ARG A 1 84 ? -12.794 6.879 4.183 1.00 88.81 84 ARG A O 1
ATOM 686 N N . GLU A 1 85 ? -13.239 7.186 6.362 1.00 88.88 85 GLU A N 1
ATOM 687 C CA . GLU A 1 85 ? -12.713 8.549 6.497 1.00 88.88 85 GLU A CA 1
ATOM 688 C C . GLU A 1 85 ? -11.217 8.634 6.142 1.00 88.88 85 GLU A C 1
ATOM 690 O O . GLU A 1 85 ? -10.724 9.657 5.660 1.00 88.88 85 GLU A O 1
ATOM 695 N N . LEU A 1 86 ? -10.471 7.551 6.379 1.00 84.69 86 LEU A N 1
ATOM 696 C CA . LEU A 1 86 ? -9.051 7.436 6.051 1.00 84.69 86 LEU A CA 1
ATOM 697 C C . LEU A 1 86 ? -8.829 6.862 4.648 1.00 84.69 86 LEU A C 1
ATOM 699 O O . LEU A 1 86 ? -7.837 7.219 4.009 1.00 84.69 86 LEU A O 1
ATOM 703 N N . ALA A 1 87 ? -9.732 6.000 4.173 1.00 80.44 87 ALA A N 1
ATOM 704 C CA . ALA A 1 87 ? -9.661 5.365 2.858 1.00 80.44 87 ALA A CA 1
ATOM 705 C C . ALA A 1 87 ? -9.916 6.352 1.703 1.00 80.44 87 ALA A C 1
ATOM 707 O O . ALA A 1 87 ? -9.241 6.278 0.676 1.00 80.44 87 ALA A O 1
ATOM 708 N N . GLU A 1 88 ? -10.823 7.319 1.880 1.00 82.00 88 GLU A N 1
ATOM 709 C CA . GLU A 1 88 ? -11.098 8.371 0.883 1.00 82.00 88 GLU A CA 1
ATOM 710 C C . GLU A 1 88 ? -9.912 9.334 0.700 1.00 82.00 88 GLU A C 1
ATOM 712 O O . GLU A 1 88 ? -9.730 9.966 -0.347 1.00 82.00 88 GLU A O 1
ATOM 717 N N . ARG A 1 89 ? -9.045 9.425 1.711 1.00 86.75 89 ARG A N 1
ATOM 718 C CA . ARG A 1 89 ? -7.862 10.276 1.682 1.00 86.75 89 ARG A CA 1
ATOM 719 C C . ARG A 1 89 ? -6.718 9.579 0.939 1.00 86.75 89 ARG A C 1
ATOM 721 O O . ARG A 1 89 ? -6.391 8.419 1.172 1.00 86.75 89 ARG A O 1
ATOM 728 N N . ARG A 1 90 ? -6.004 10.319 0.083 1.00 88.75 90 ARG A N 1
ATOM 729 C CA . ARG A 1 90 ? -4.812 9.815 -0.633 1.00 88.75 90 ARG A CA 1
ATOM 730 C C . ARG A 1 90 ? -3.607 9.655 0.307 1.00 88.75 90 ARG A C 1
ATOM 732 O O . ARG A 1 90 ? -2.688 10.472 0.297 1.00 88.75 90 ARG A O 1
ATOM 739 N N . LEU A 1 91 ? -3.605 8.604 1.126 1.00 92.69 91 LEU A N 1
ATOM 740 C CA . LEU A 1 91 ? -2.541 8.333 2.096 1.00 92.69 91 LEU A CA 1
ATOM 741 C C . LEU A 1 91 ? -1.228 7.927 1.412 1.00 92.69 91 LEU A C 1
ATOM 743 O O . LEU A 1 91 ? -1.205 7.051 0.538 1.00 92.69 91 LEU A O 1
ATOM 747 N N . SER A 1 92 ? -0.110 8.489 1.876 1.00 96.19 92 SER A N 1
ATOM 748 C CA . SER A 1 92 ? 1.230 8.014 1.511 1.00 96.19 92 SER A CA 1
ATOM 749 C C . SER A 1 92 ? 1.492 6.601 2.055 1.00 96.19 92 SER A C 1
ATOM 751 O O . SER A 1 92 ? 0.754 6.105 2.910 1.00 96.19 92 SER A O 1
ATOM 753 N N . LYS A 1 93 ? 2.560 5.932 1.596 1.00 96.31 93 LYS A N 1
ATOM 754 C CA . LYS A 1 93 ? 2.927 4.584 2.078 1.00 96.31 93 LYS A CA 1
ATOM 755 C C . LYS A 1 93 ? 3.105 4.550 3.596 1.00 96.31 93 LYS A C 1
ATOM 757 O O . LYS A 1 93 ? 2.483 3.735 4.267 1.00 96.31 93 LYS A O 1
ATOM 762 N N . VAL A 1 94 ? 3.884 5.484 4.142 1.00 97.75 94 VAL A N 1
ATOM 763 C CA . VAL A 1 94 ? 4.129 5.582 5.590 1.00 97.75 94 VAL A CA 1
ATOM 764 C C . VAL A 1 94 ? 2.841 5.898 6.349 1.00 97.75 94 VAL A C 1
ATOM 766 O O . VAL A 1 94 ? 2.578 5.288 7.380 1.00 97.75 94 VAL A O 1
ATOM 769 N N . GLN A 1 95 ? 2.011 6.809 5.832 1.00 96.75 95 GLN A N 1
ATOM 770 C CA . GLN A 1 95 ? 0.724 7.130 6.456 1.00 96.75 95 GLN A CA 1
ATOM 771 C C . GLN A 1 95 ? -0.221 5.927 6.473 1.00 96.75 95 GLN A C 1
ATOM 773 O O . GLN A 1 95 ? -0.856 5.682 7.491 1.00 96.75 95 GLN A O 1
ATOM 778 N N . THR A 1 96 ? -0.261 5.149 5.387 1.00 97.25 96 THR A N 1
ATOM 779 C CA . THR A 1 96 ? -1.080 3.928 5.296 1.00 97.25 96 THR A CA 1
ATOM 780 C C . THR A 1 96 ? -0.669 2.924 6.378 1.00 97.25 96 THR A C 1
ATOM 782 O O . THR A 1 96 ? -1.525 2.397 7.080 1.00 97.25 96 THR A O 1
ATOM 785 N N . LEU A 1 97 ? 0.640 2.711 6.575 1.00 98.31 97 LEU A N 1
ATOM 786 C CA . LEU A 1 97 ? 1.142 1.808 7.619 1.00 98.31 97 LEU A CA 1
ATOM 787 C C . LEU A 1 97 ? 0.798 2.303 9.029 1.00 98.31 97 LEU A C 1
ATOM 789 O O . LEU A 1 97 ? 0.344 1.525 9.863 1.00 98.31 97 LEU A O 1
ATOM 793 N N . ARG A 1 98 ? 0.983 3.602 9.296 1.00 97.69 98 ARG A N 1
ATOM 794 C CA . ARG A 1 98 ? 0.649 4.198 10.600 1.00 97.69 98 ARG A CA 1
ATOM 795 C C . ARG A 1 98 ? -0.846 4.085 10.907 1.00 97.69 98 ARG A C 1
ATOM 797 O O . ARG A 1 98 ? -1.198 3.727 12.026 1.00 97.69 98 ARG A O 1
ATOM 804 N N . ALA A 1 99 ? -1.699 4.348 9.917 1.00 96.88 99 ALA A N 1
ATOM 805 C CA . ALA A 1 99 ? -3.147 4.217 10.046 1.00 96.88 99 ALA A CA 1
ATOM 806 C C . ALA A 1 99 ? -3.563 2.770 10.347 1.00 96.88 99 ALA A C 1
ATOM 808 O O . ALA A 1 99 ? -4.340 2.549 11.268 1.00 96.88 99 ALA A O 1
ATOM 809 N N . ALA A 1 100 ? -2.989 1.788 9.644 1.00 98.12 100 ALA A N 1
ATOM 810 C CA . ALA A 1 100 ? -3.273 0.374 9.881 1.00 98.12 100 ALA A CA 1
ATOM 811 C C . ALA A 1 100 ? -2.902 -0.068 11.305 1.00 98.12 100 ALA A C 1
ATOM 813 O O . ALA A 1 100 ? -3.710 -0.696 11.983 1.00 98.12 100 ALA A O 1
ATOM 814 N N . ILE A 1 101 ? -1.715 0.314 11.792 1.00 98.25 101 ILE A N 1
ATOM 815 C CA . ILE A 1 101 ? -1.284 0.008 13.167 1.00 98.25 101 ILE A CA 1
ATOM 816 C C . ILE A 1 101 ? -2.238 0.638 14.189 1.00 98.25 101 ILE A C 1
ATOM 818 O O . ILE A 1 101 ? -2.634 -0.022 15.149 1.00 98.25 101 ILE A O 1
ATOM 822 N N . GLY A 1 102 ? -2.609 1.907 13.991 1.00 97.31 102 GLY A N 1
ATOM 823 C CA . GLY A 1 102 ? -3.561 2.593 14.865 1.00 97.31 102 GLY A CA 1
ATOM 824 C C . GLY A 1 102 ? -4.930 1.915 14.874 1.00 97.31 102 GLY A C 1
ATOM 825 O O . GLY A 1 102 ? -5.515 1.735 15.938 1.00 97.31 102 GLY A O 1
ATOM 826 N N . TYR A 1 103 ? -5.403 1.479 13.707 1.00 97.31 103 TYR A N 1
ATOM 827 C CA . TYR A 1 103 ? -6.701 0.831 13.580 1.00 97.31 103 TYR A CA 1
ATOM 828 C C . TYR A 1 103 ? -6.735 -0.547 14.247 1.00 97.31 103 TYR A C 1
ATOM 830 O O . TYR A 1 103 ? -7.664 -0.827 14.996 1.00 97.31 103 TYR A O 1
ATOM 838 N N . ILE A 1 104 ? -5.690 -1.366 14.082 1.00 97.75 104 ILE A N 1
ATOM 839 C CA . ILE A 1 104 ? -5.576 -2.655 14.788 1.00 97.75 104 ILE A CA 1
ATOM 840 C C . ILE A 1 104 ? -5.653 -2.448 16.307 1.00 97.75 104 ILE A C 1
ATOM 842 O O . ILE A 1 104 ? -6.427 -3.127 16.975 1.00 97.75 104 ILE A O 1
ATOM 846 N N . ARG A 1 105 ? -4.907 -1.474 16.849 1.00 97.69 105 ARG A N 1
ATOM 847 C CA . ARG A 1 105 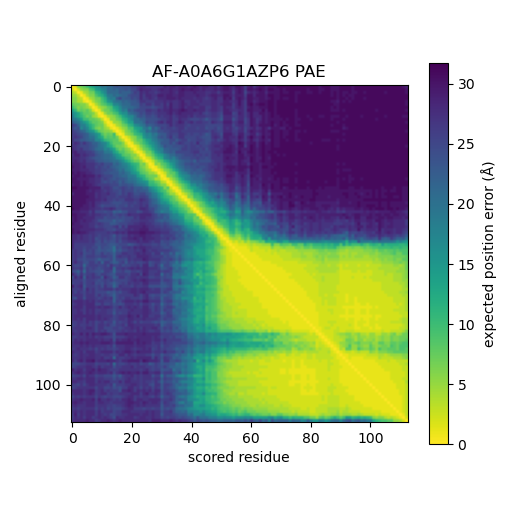? -4.933 -1.158 18.290 1.00 97.69 105 ARG A CA 1
ATOM 848 C C . ARG A 1 105 ? -6.313 -0.713 18.763 1.00 97.69 105 ARG A C 1
ATOM 850 O O . ARG A 1 105 ? -6.744 -1.107 19.840 1.00 97.69 105 ARG A O 1
ATOM 857 N N . HIS A 1 106 ? -7.002 0.097 17.965 1.00 96.50 106 HIS A N 1
ATOM 858 C CA . HIS A 1 106 ? -8.358 0.534 18.277 1.00 96.50 106 HIS A CA 1
ATOM 859 C C . HIS A 1 106 ? -9.335 -0.647 18.341 1.00 96.50 106 HIS A C 1
ATOM 861 O O . HIS A 1 106 ? -10.092 -0.759 19.301 1.00 96.50 106 HIS A O 1
ATOM 867 N N . LEU A 1 107 ? -9.277 -1.559 17.365 1.00 96.94 107 LEU A N 1
ATOM 868 C CA . LEU A 1 107 ? -10.115 -2.759 17.355 1.00 96.94 107 LEU A CA 1
ATOM 869 C C . LEU A 1 107 ? -9.829 -3.674 18.556 1.00 96.94 107 LEU A C 1
ATOM 871 O O . LEU A 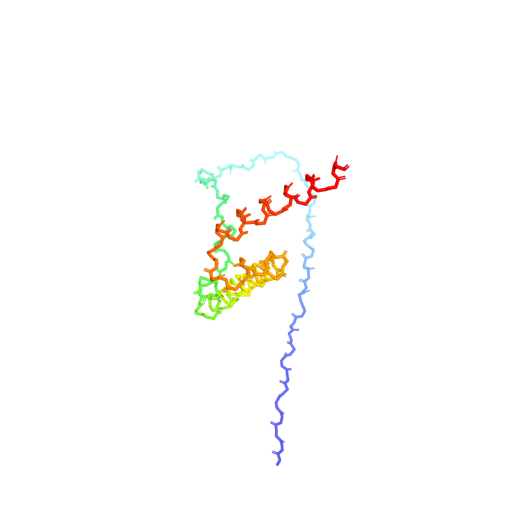1 107 ? -10.767 -4.180 19.160 1.00 96.94 107 LEU A O 1
ATOM 875 N N . GLN A 1 108 ? -8.562 -3.845 18.945 1.00 97.81 108 GLN A N 1
ATOM 876 C CA . GLN A 1 108 ? -8.193 -4.610 20.146 1.00 97.81 108 GLN A CA 1
ATOM 877 C C . GLN A 1 108 ? -8.817 -4.013 21.417 1.00 97.81 108 GLN A C 1
ATOM 879 O O . GLN A 1 108 ? -9.446 -4.733 22.184 1.00 97.81 108 GLN A O 1
ATOM 884 N N . GLN A 1 109 ? -8.744 -2.690 21.590 1.00 97.19 109 GLN A N 1
ATOM 885 C CA . GLN A 1 109 ? -9.348 -1.997 22.736 1.00 97.19 109 GLN A CA 1
ATOM 886 C C . GLN A 1 109 ? -10.876 -2.114 22.794 1.00 97.19 109 GLN A C 1
ATOM 888 O O . GLN A 1 109 ? -11.447 -2.037 23.879 1.00 97.19 109 GLN A O 1
ATOM 893 N N . LEU A 1 110 ? -11.541 -2.242 21.642 1.00 96.75 110 LEU A N 1
ATOM 894 C CA . LEU A 1 110 ? -12.988 -2.455 21.589 1.00 96.75 110 LEU A CA 1
ATOM 895 C C . LEU A 1 110 ? -13.383 -3.872 22.013 1.00 96.75 110 LEU A C 1
ATOM 897 O O . LEU A 1 110 ? -14.461 -4.036 22.567 1.00 96.75 110 LEU A O 1
ATOM 901 N N . LEU A 1 111 ? -12.536 -4.870 21.746 1.00 96.44 111 LEU A N 1
ATOM 902 C CA . LEU A 1 111 ? -12.793 -6.276 22.080 1.00 96.44 111 LEU A CA 1
ATOM 903 C C . LEU A 1 111 ? -12.399 -6.645 23.517 1.00 96.44 111 LEU A C 1
ATOM 905 O O . LEU A 1 111 ? -12.911 -7.619 24.054 1.00 96.44 111 LEU A O 1
ATOM 909 N N . GLU A 1 112 ? -11.471 -5.905 24.124 1.00 92.25 112 GLU A N 1
ATOM 910 C CA . GLU A 1 112 ? -11.039 -6.094 25.519 1.00 92.25 112 GLU A CA 1
ATOM 911 C C . GLU A 1 112 ? -12.008 -5.478 26.551 1.00 92.25 112 GLU A C 1
ATOM 913 O O . GLU A 1 112 ? -11.776 -5.597 27.755 1.00 92.25 112 GLU A O 1
ATOM 918 N N . ARG A 1 113 ? -13.071 -4.810 26.092 1.00 62.97 113 ARG A N 1
ATOM 919 C CA . ARG A 1 113 ? -14.157 -4.259 26.917 1.00 62.97 113 ARG A CA 1
ATOM 920 C C . ARG A 1 113 ? -15.362 -5.185 26.926 1.00 62.97 113 ARG A C 1
ATOM 922 O O . ARG A 1 113 ? -16.000 -5.253 27.998 1.00 62.97 113 ARG A O 1
#

InterPro domains:
  IPR011598 Myc-type, basic helix-loop-helix (bHLH) domain [PF00010] (59-108)
  IPR011598 Myc-type, basic helix-loop-helix (bHLH) domain [PS50888] (55-107)
  IPR011598 Myc-type, basic helix-loop-helix (bHLH) domain [SM00353] (61-113)
  IPR036638 Helix-loop-helix DNA-binding domain superfamily [G3DSA:4.10.280.10] (58-113)
  IPR036638 Helix-loop-helix DNA-binding domain superfamily [SSF47459] (59-112)
  IPR050283 E-box Binding Transcriptional Regulators [PTHR23349] (53-112)

pLDDT: mean 73.41, std 23.29, range [39.25, 98.69]

Sequence (113 aa):
MEKRKPAGLLPLRSCDLRTEPPDLPGTPPRLPSGEPFRDAACWQRAPRDCAFGPAFLRRRNERERQRVRCVNEGYARLRDHLPRELAERRLSKVQTLRAAIGYIRHLQQLLER

Foldseek 3Di:
DDDDDDDDDDDDDDDDDDDDDDDDDDDDPPDDPDDPDPPPCPVVPDDPCPCPPPVNVVVVVVVVVVVVVVVVVVLLVLLVPADPVSSVDPDDPVRSVVRSVVVVVVVVVVVVD

Solvent-accessible surface area (backbone atoms only — not comparable to full-atom values): 7612 Å² total; per-residue (Å²): 133,88,79,87,79,81,84,83,78,76,82,76,85,78,81,82,79,81,81,81,81,86,89,81,90,85,74,84,78,80,75,77,82,83,75,80,87,72,93,73,50,86,78,68,77,53,68,76,69,68,78,67,28,71,70,46,51,51,55,53,52,51,53,52,51,51,54,50,47,57,53,51,52,51,53,50,58,54,37,74,74,42,60,67,84,59,44,78,43,93,63,50,74,68,53,47,53,54,50,52,56,53,49,55,52,52,53,50,59,62,72,77,104

Secondary structure (DSSP, 8-state):
---PPPP-PPPP-------PPPPPP-----PPS-----TT-GGGGS-HHHHSSHHHHHHHHHHHHHHHHHHHHHHHHHHHTS-HHHHSS---HHHHHHHHHHHHHHHHHHH--

Radius of gyration: 31.07 Å; Cα contacts (8 Å, |Δi|>4): 21; chains: 1; bounding box: 71×55×82 Å

Mean predicted aligned error: 18.07 Å